Protein AF-A0A1G8WH23-F1 (afdb_monomer_lite)

Foldseek 3Di:
DQQLVCLQVDPDEEEDELDAFFQVLPDPVVSQVCCVPPVVVDDPVRCCVPPVSVGGSLVSCVVSVDRAQYEYEYAPLQPSSVPRGVVVNVVSCVVVVPDCVSYHYHYDHDNPQRRNDDDPVVVVVVVCCVVVVD

pLDDT: mean 94.94, std 5.19, range [51.91, 98.44]

Secondary structure (DSSP, 8-state):
-HHHHHHHSTT-EEEEES---BGGGS-HHHHHHHHHHHSTT--HHHHHHH-HHHHBHHHHHHHTT---EEEEEEETT-HHHIIIIIHHHHHHHHHTT--GGGEEEEEE--TTTTTSPPPHHHHHHHHHHHHHT-

Radius of gyration: 15.51 Å; chains: 1; bounding box: 33×37×37 Å

Structure (mmCIF, N/CA/C/O backbone):
data_AF-A0A1G8WH23-F1
#
_entry.id   AF-A0A1G8WH23-F1
#
loop_
_atom_site.group_PDB
_atom_site.id
_atom_site.type_symbol
_atom_site.label_atom_id
_atom_site.label_alt_id
_atom_site.label_comp_id
_atom_site.label_asym_id
_atom_site.label_entity_id
_atom_site.label_seq_id
_atom_site.pdbx_PDB_ins_code
_atom_site.Cartn_x
_atom_site.Cartn_y
_atom_site.Cartn_z
_atom_site.occupancy
_atom_site.B_iso_or_equiv
_atom_site.auth_seq_id
_atom_site.auth_comp_id
_atom_site.auth_asym_id
_atom_site.auth_atom_id
_atom_site.pdbx_PDB_model_num
ATOM 1 N N . MET A 1 1 ? -5.020 1.656 -4.264 1.00 77.38 1 MET A N 1
ATOM 2 C CA . MET A 1 1 ? -6.465 1.327 -4.341 1.00 77.38 1 MET A CA 1
ATOM 3 C C . MET A 1 1 ? -6.734 -0.101 -4.828 1.00 77.38 1 MET A C 1
ATOM 5 O O . MET A 1 1 ? -7.550 -0.776 -4.217 1.00 77.38 1 MET A O 1
ATOM 9 N N . SER A 1 2 ? -6.041 -0.600 -5.861 1.00 95.56 2 SER A N 1
ATOM 10 C CA . SER A 1 2 ? -6.214 -1.978 -6.373 1.00 95.56 2 SER A CA 1
ATOM 11 C C . SER A 1 2 ? -6.061 -3.073 -5.308 1.00 95.56 2 SER A C 1
ATOM 13 O O . SER A 1 2 ? -6.854 -4.008 -5.288 1.00 95.56 2 SER A O 1
ATOM 15 N N . ILE A 1 3 ? -5.124 -2.924 -4.363 1.00 98.00 3 ILE A N 1
ATOM 16 C CA . ILE A 1 3 ? -4.966 -3.896 -3.268 1.00 98.00 3 ILE A CA 1
ATOM 17 C C . ILE A 1 3 ? -6.219 -3.964 -2.381 1.00 98.00 3 ILE A C 1
ATOM 19 O O . ILE A 1 3 ? -6.643 -5.059 -2.037 1.00 98.00 3 ILE A O 1
ATOM 23 N N . ILE A 1 4 ? -6.843 -2.827 -2.044 1.00 97.56 4 ILE A N 1
ATOM 24 C CA . ILE A 1 4 ? -8.074 -2.809 -1.229 1.00 97.56 4 ILE A CA 1
ATOM 25 C C . ILE A 1 4 ? -9.200 -3.542 -1.968 1.00 97.56 4 ILE A C 1
ATOM 27 O O . ILE A 1 4 ? -9.899 -4.356 -1.371 1.00 97.56 4 ILE A O 1
ATOM 31 N N . MET A 1 5 ? -9.329 -3.325 -3.279 1.00 97.19 5 MET A N 1
ATOM 32 C CA . MET A 1 5 ? -10.303 -4.056 -4.095 1.00 97.19 5 MET A CA 1
ATOM 33 C C . MET A 1 5 ? -10.032 -5.562 -4.092 1.00 97.19 5 MET A C 1
ATOM 35 O O . MET A 1 5 ? -10.961 -6.337 -3.886 1.00 97.19 5 MET A O 1
ATOM 39 N N . ALA A 1 6 ? -8.776 -5.990 -4.245 1.00 98.06 6 ALA A N 1
ATOM 40 C CA . ALA A 1 6 ? -8.425 -7.409 -4.192 1.00 98.06 6 ALA A CA 1
ATOM 41 C C . ALA A 1 6 ? -8.644 -8.025 -2.797 1.00 98.06 6 ALA A C 1
ATOM 43 O O . ALA A 1 6 ? -9.008 -9.194 -2.664 1.00 98.06 6 ALA A O 1
ATOM 44 N N . THR A 1 7 ? -8.475 -7.227 -1.741 1.00 98.12 7 THR A N 1
ATOM 45 C CA . THR A 1 7 ? -8.818 -7.609 -0.368 1.00 98.12 7 THR A CA 1
ATOM 46 C C . THR A 1 7 ? -10.322 -7.860 -0.217 1.00 98.12 7 THR A C 1
ATOM 48 O O . THR A 1 7 ? -10.710 -8.839 0.419 1.00 98.12 7 THR A O 1
ATOM 51 N N . ILE A 1 8 ? -11.176 -7.040 -0.830 1.00 97.81 8 ILE A N 1
ATOM 52 C CA . ILE A 1 8 ? -12.638 -7.200 -0.767 1.00 97.81 8 ILE A CA 1
ATOM 53 C C . ILE A 1 8 ? -13.111 -8.354 -1.672 1.00 97.81 8 ILE A C 1
ATOM 55 O O . ILE A 1 8 ? -13.904 -9.197 -1.250 1.00 97.81 8 ILE A O 1
ATOM 59 N N . HIS A 1 9 ? -12.598 -8.440 -2.901 1.00 97.25 9 HIS A N 1
ATOM 60 C CA . HIS A 1 9 ? -12.973 -9.452 -3.892 1.00 97.25 9 HIS A CA 1
ATOM 61 C C . HIS A 1 9 ? -12.072 -10.691 -3.802 1.00 97.25 9 HIS A C 1
ATOM 63 O O . HIS A 1 9 ? -11.077 -10.826 -4.517 1.00 97.25 9 HIS A O 1
ATOM 69 N N . LYS A 1 10 ? -12.431 -11.621 -2.910 1.00 94.69 10 LYS A N 1
ATOM 70 C CA . LYS A 1 10 ? -11.690 -12.875 -2.682 1.00 94.69 10 LYS A CA 1
ATOM 71 C C . LYS A 1 10 ? -11.475 -13.666 -3.981 1.00 94.69 10 LYS A C 1
ATOM 73 O O . LYS A 1 10 ? -12.352 -13.724 -4.836 1.00 94.69 10 LYS A O 1
ATOM 78 N N . GLY A 1 11 ? -10.305 -14.296 -4.102 1.00 93.75 11 GLY A N 1
ATOM 79 C CA . GLY A 1 11 ? -9.898 -15.051 -5.297 1.00 93.75 11 GLY A CA 1
ATOM 80 C C . GLY A 1 11 ? -9.218 -14.210 -6.383 1.00 93.75 11 GLY A C 1
ATOM 81 O O . GLY A 1 11 ? -8.737 -14.765 -7.364 1.00 93.75 11 GLY A O 1
ATOM 82 N N . THR A 1 12 ? -9.127 -12.891 -6.198 1.00 96.50 12 THR A N 1
ATOM 83 C CA . THR A 1 12 ? -8.382 -11.994 -7.093 1.00 96.50 12 THR A CA 1
ATOM 84 C C . THR A 1 12 ? -6.968 -11.709 -6.573 1.00 96.50 12 THR A C 1
ATOM 86 O O . THR A 1 12 ? -6.583 -12.112 -5.469 1.00 96.50 12 THR A O 1
ATOM 89 N N . PHE A 1 13 ? -6.168 -11.021 -7.386 1.00 97.12 13 PHE A N 1
ATOM 90 C CA . PHE A 1 13 ? -4.828 -10.562 -7.033 1.00 97.12 13 PHE A CA 1
ATOM 91 C C . PHE A 1 13 ? -4.611 -9.125 -7.515 1.00 97.12 13 PHE A C 1
ATOM 93 O O . PHE A 1 13 ? -5.377 -8.613 -8.330 1.00 97.12 13 PHE A O 1
ATOM 100 N N . SER A 1 14 ? -3.570 -8.472 -7.004 1.00 97.75 14 SER A N 1
ATOM 101 C CA . SER A 1 14 ? -3.229 -7.091 -7.348 1.00 97.75 14 SER A CA 1
ATOM 102 C C . SER A 1 14 ? -1.780 -6.993 -7.807 1.00 97.75 14 SER A C 1
ATOM 104 O O . SER A 1 14 ? -0.893 -7.536 -7.155 1.00 97.75 14 SER A O 1
ATOM 106 N N . VAL A 1 15 ? -1.542 -6.244 -8.880 1.00 97.19 15 VAL A N 1
ATOM 107 C CA . VAL A 1 15 ? -0.207 -5.818 -9.321 1.00 97.19 15 VAL A CA 1
ATOM 108 C C . VAL A 1 15 ? -0.132 -4.313 -9.114 1.00 97.19 15 VAL A C 1
ATOM 110 O O . VAL A 1 15 ? -1.047 -3.588 -9.510 1.00 97.19 15 VAL A O 1
ATOM 113 N N . VAL A 1 16 ? 0.895 -3.844 -8.414 1.00 96.94 16 VAL A N 1
ATOM 114 C CA . VAL A 1 16 ? 1.052 -2.428 -8.067 1.00 96.94 16 VAL A CA 1
ATOM 115 C C . VAL A 1 16 ? 2.487 -1.979 -8.225 1.00 96.94 16 VAL A C 1
ATOM 117 O O . VAL A 1 16 ? 3.407 -2.749 -7.974 1.00 96.94 16 VAL A O 1
ATOM 120 N N . ASP A 1 17 ? 2.646 -0.708 -8.573 1.00 96.25 17 ASP A N 1
ATOM 121 C CA . ASP A 1 17 ? 3.927 -0.023 -8.670 1.00 96.25 17 ASP A CA 1
ATOM 122 C C . ASP A 1 17 ? 3.908 1.212 -7.761 1.00 96.25 17 ASP A C 1
ATOM 124 O O . ASP A 1 17 ? 2.955 1.994 -7.806 1.00 96.25 17 ASP A O 1
ATOM 128 N N . ASN A 1 18 ? 4.917 1.335 -6.895 1.00 95.94 18 ASN A N 1
ATOM 129 C CA . ASN A 1 18 ? 5.079 2.400 -5.897 1.00 95.94 18 ASN A CA 1
ATOM 130 C C . ASN A 1 18 ? 3.785 2.747 -5.123 1.00 95.94 18 ASN A C 1
ATOM 132 O O . ASN A 1 18 ? 3.422 3.920 -5.025 1.00 95.94 18 ASN A O 1
ATOM 136 N N . PRO A 1 19 ? 3.035 1.770 -4.575 1.00 96.56 19 PRO A N 1
ATOM 137 C CA . PRO A 1 19 ? 1.743 2.062 -3.969 1.00 96.56 19 PRO A CA 1
ATOM 138 C C . PRO A 1 19 ? 1.889 2.863 -2.666 1.00 96.56 19 PRO A C 1
ATOM 140 O O . PRO A 1 19 ? 2.700 2.537 -1.797 1.00 96.56 19 PRO A O 1
ATOM 143 N N . GLN A 1 20 ? 1.003 3.838 -2.459 1.00 95.44 20 GLN A N 1
ATOM 144 C CA . GLN A 1 20 ? 0.737 4.370 -1.124 1.00 95.44 20 GLN A CA 1
ATOM 145 C C . GLN A 1 20 ? -0.117 3.370 -0.342 1.00 95.44 20 GLN A C 1
ATOM 147 O O . GLN A 1 20 ? -1.218 2.998 -0.756 1.00 95.44 20 GLN A O 1
ATOM 152 N N . THR A 1 21 ? 0.405 2.923 0.795 1.00 97.25 21 THR A N 1
ATOM 153 C CA . THR A 1 21 ? -0.181 1.833 1.593 1.00 97.25 21 THR A CA 1
ATOM 154 C C . THR A 1 21 ? -0.980 2.306 2.803 1.00 97.25 21 THR A C 1
ATOM 156 O O . THR A 1 21 ? -1.790 1.551 3.341 1.00 97.25 21 THR A O 1
ATOM 159 N N . ASP A 1 22 ? -0.765 3.557 3.204 1.00 96.25 22 ASP A N 1
ATOM 160 C CA . ASP A 1 22 ? -1.444 4.221 4.309 1.00 96.25 22 ASP A CA 1
ATOM 161 C C . ASP A 1 22 ? -1.533 5.719 4.004 1.00 96.25 22 ASP A C 1
ATOM 163 O O . ASP A 1 22 ? -0.506 6.389 3.860 1.00 96.25 22 ASP A O 1
ATOM 167 N N . ILE A 1 23 ? -2.750 6.243 3.880 1.00 93.88 23 ILE A N 1
ATOM 168 C CA . ILE A 1 23 ? -3.000 7.644 3.519 1.00 93.88 23 ILE A CA 1
ATOM 169 C C . ILE A 1 23 ? -2.376 8.594 4.543 1.00 93.88 23 ILE A C 1
ATOM 171 O O . ILE A 1 23 ? -1.866 9.651 4.175 1.00 93.88 23 ILE A O 1
ATOM 175 N N . PHE A 1 24 ? -2.334 8.214 5.820 1.00 93.81 24 PHE A N 1
ATOM 176 C CA . PHE A 1 24 ? -1.810 9.077 6.873 1.00 93.81 24 PHE A CA 1
ATOM 177 C C . PHE A 1 24 ? -0.291 9.208 6.890 1.00 93.81 24 PHE A C 1
ATOM 179 O O . PHE A 1 24 ? 0.225 10.048 7.634 1.00 93.81 24 PHE A O 1
ATOM 186 N N . ASN A 1 25 ? 0.406 8.391 6.103 1.00 95.44 25 ASN A N 1
ATOM 187 C CA . ASN A 1 25 ? 1.843 8.509 5.888 1.00 95.44 25 ASN A CA 1
ATOM 188 C C . ASN A 1 25 ? 2.180 9.365 4.658 1.00 95.44 25 ASN A C 1
ATOM 190 O O . ASN A 1 25 ? 3.354 9.631 4.404 1.00 95.44 25 ASN A O 1
ATOM 194 N N . TYR A 1 26 ? 1.169 9.811 3.908 1.00 94.06 26 TYR A N 1
ATOM 195 C CA . TYR A 1 26 ? 1.346 10.741 2.802 1.00 94.06 26 TYR A CA 1
ATOM 196 C C . TYR A 1 26 ? 1.601 12.172 3.305 1.00 94.06 26 TYR A C 1
ATOM 198 O O . TYR A 1 26 ? 1.552 12.453 4.506 1.00 94.06 26 TYR A O 1
ATOM 206 N N . TYR A 1 27 ? 1.896 13.110 2.398 1.00 93.12 27 TYR A N 1
ATOM 207 C CA . TYR A 1 27 ? 2.189 14.484 2.811 1.00 93.12 27 TYR A CA 1
ATOM 208 C C . TYR A 1 27 ? 0.996 15.117 3.535 1.00 93.12 27 TYR A C 1
ATOM 210 O O . TYR A 1 27 ? -0.123 15.148 3.018 1.00 93.12 27 TYR A O 1
ATOM 218 N N . LYS A 1 28 ? 1.276 15.685 4.713 1.00 93.00 28 LYS A N 1
ATOM 219 C CA . LYS A 1 28 ? 0.289 16.274 5.629 1.00 93.00 28 LYS A CA 1
ATOM 220 C C . LYS A 1 28 ? -0.693 17.221 4.932 1.00 93.00 28 LYS A C 1
ATOM 222 O O . LYS A 1 28 ? -1.891 17.086 5.129 1.00 93.00 28 LYS A O 1
ATOM 227 N N . SER A 1 29 ? -0.204 18.103 4.061 1.00 95.25 29 SER A N 1
ATOM 228 C CA . SER A 1 29 ? -1.043 19.070 3.343 1.00 95.25 29 SER A CA 1
ATOM 229 C C . SER A 1 29 ? -2.081 18.422 2.419 1.00 95.25 29 SER A C 1
ATOM 231 O O . SER A 1 29 ? -3.167 18.970 2.244 1.00 95.25 29 SER A O 1
ATOM 233 N N . PHE A 1 30 ? -1.785 17.260 1.828 1.00 94.06 30 PHE A N 1
ATOM 234 C CA . PHE A 1 30 ? -2.761 16.516 1.027 1.00 94.06 30 PHE A CA 1
ATOM 235 C C . PHE A 1 30 ? -3.766 15.778 1.909 1.00 94.06 30 PHE A C 1
ATOM 237 O O . PHE A 1 30 ? -4.950 15.759 1.584 1.00 94.06 30 PHE A O 1
ATOM 244 N N . VAL A 1 31 ? -3.314 15.219 3.033 1.00 93.50 31 VAL A N 1
ATOM 245 C CA . VAL A 1 31 ? -4.195 14.553 4.003 1.00 93.50 31 VAL A CA 1
ATOM 246 C C . VAL A 1 31 ? -5.184 15.550 4.609 1.00 93.50 31 VAL A C 1
ATOM 248 O O . VAL A 1 31 ? -6.375 15.280 4.640 1.00 93.50 31 VAL A O 1
ATOM 251 N N . GLU A 1 32 ? -4.726 16.736 5.009 1.00 94.19 32 GLU A N 1
ATOM 252 C CA . GLU A 1 32 ? -5.593 17.794 5.544 1.00 94.19 32 GLU A CA 1
ATOM 253 C C . GLU A 1 32 ? -6.638 18.250 4.520 1.00 94.19 32 GLU A C 1
ATOM 255 O O . GLU A 1 32 ? -7.813 18.398 4.850 1.00 94.19 32 GLU A O 1
ATOM 260 N N . LYS A 1 33 ? -6.241 18.407 3.250 1.00 95.31 33 LYS A N 1
ATOM 261 C CA . LYS A 1 33 ? -7.188 18.715 2.170 1.00 95.31 33 LYS A CA 1
ATOM 262 C C . LYS A 1 33 ? -8.213 17.602 1.965 1.00 95.31 33 LYS A C 1
ATOM 264 O O . LYS A 1 33 ? -9.382 17.909 1.761 1.00 95.31 33 LYS A O 1
ATOM 269 N N . LEU A 1 34 ? -7.797 16.335 2.026 1.00 93.31 34 LEU A N 1
ATOM 270 C CA . LEU A 1 34 ? -8.713 15.196 1.947 1.00 93.31 34 LEU A CA 1
ATOM 271 C C . LEU A 1 34 ? -9.738 15.237 3.088 1.00 93.31 34 LEU A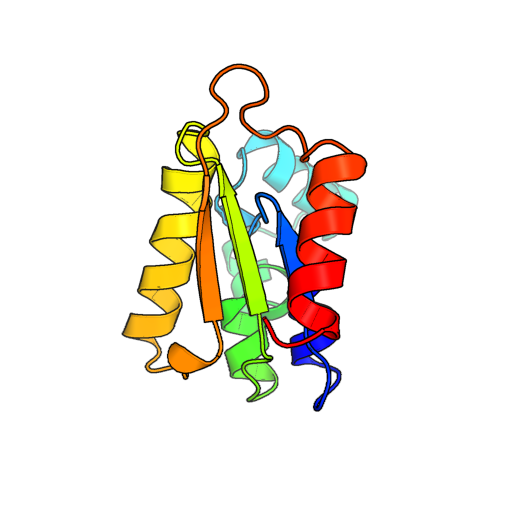 C 1
ATOM 273 O O . LEU A 1 34 ? -10.929 15.083 2.827 1.00 93.31 34 LEU A O 1
ATOM 277 N N . CYS A 1 35 ? -9.285 15.487 4.320 1.00 93.25 35 CYS A N 1
ATOM 278 C CA . CYS A 1 35 ? -10.157 15.613 5.486 1.00 93.25 35 CYS A CA 1
ATOM 279 C C . CYS A 1 35 ? -11.230 16.688 5.273 1.00 93.25 35 CYS A C 1
ATOM 281 O O . CYS A 1 35 ? -12.413 16.421 5.448 1.00 93.25 35 CYS A O 1
ATOM 283 N N . ILE A 1 36 ? -10.826 17.880 4.827 1.00 95.38 36 ILE A N 1
ATOM 284 C CA . ILE A 1 36 ? -11.741 19.011 4.620 1.00 95.38 36 ILE A CA 1
ATOM 285 C C . ILE A 1 36 ? -12.729 18.745 3.478 1.00 95.38 36 ILE A C 1
ATOM 287 O O . ILE A 1 36 ? -13.908 19.053 3.606 1.00 95.38 36 ILE A O 1
ATOM 291 N N . LEU A 1 37 ? -12.254 18.210 2.350 1.00 95.62 37 LEU A N 1
ATOM 292 C CA . LEU A 1 37 ? -13.050 18.147 1.120 1.00 95.62 37 LEU A CA 1
ATOM 293 C C . LEU A 1 37 ? -13.922 16.897 1.000 1.00 95.62 37 LEU A C 1
ATOM 295 O O . LEU A 1 37 ? -14.909 16.929 0.272 1.00 95.62 37 LEU A O 1
ATOM 299 N N . ALA A 1 38 ? -13.532 15.791 1.634 1.00 93.25 38 ALA A N 1
ATOM 300 C CA . ALA A 1 38 ? -14.169 14.493 1.411 1.00 93.25 38 ALA A CA 1
ATOM 301 C C . ALA A 1 38 ? -14.615 13.782 2.693 1.00 93.25 38 ALA A C 1
ATOM 303 O O . ALA A 1 38 ? -15.269 12.746 2.592 1.00 93.25 38 ALA A O 1
ATOM 304 N N . LEU A 1 39 ? -14.232 14.290 3.869 1.00 93.44 39 LEU A N 1
ATOM 305 C CA . LEU A 1 39 ? -14.489 13.660 5.168 1.00 93.44 39 LEU A CA 1
ATOM 306 C C . LEU A 1 39 ? -15.039 14.676 6.181 1.00 93.44 39 LEU A C 1
ATOM 308 O O . LEU A 1 39 ? -14.755 14.562 7.367 1.00 93.44 39 LEU A O 1
ATOM 312 N N . ASP A 1 40 ? -15.758 15.697 5.708 1.00 94.06 40 ASP A N 1
ATOM 313 C CA . ASP A 1 40 ? -16.464 16.693 6.529 1.00 94.06 40 ASP A CA 1
ATOM 314 C C . ASP A 1 40 ? -15.606 17.370 7.615 1.00 94.06 40 ASP A C 1
ATOM 316 O O . ASP A 1 40 ? -16.091 17.764 8.673 1.00 94.06 40 ASP A O 1
ATOM 320 N N . GLY A 1 41 ? -14.302 17.513 7.361 1.00 94.44 41 GLY A N 1
ATOM 321 C CA . GLY A 1 41 ? -13.363 18.112 8.307 1.00 94.44 41 GLY A CA 1
ATOM 322 C C . GLY A 1 41 ? -12.967 17.213 9.481 1.00 94.44 41 GLY A C 1
ATOM 323 O O . GLY A 1 41 ? -12.325 17.712 10.404 1.00 94.44 41 GLY A O 1
ATOM 324 N N . MET A 1 42 ? -13.291 15.915 9.449 1.00 95.19 42 MET A N 1
ATOM 325 C CA . MET A 1 42 ? -12.903 14.962 10.492 1.00 95.19 42 MET A CA 1
ATOM 326 C C . MET A 1 42 ? -11.390 14.963 10.742 1.00 95.19 42 MET A C 1
ATOM 328 O O . MET A 1 42 ? -10.562 14.991 9.821 1.00 95.19 42 MET A O 1
ATOM 332 N N . SER A 1 43 ? -11.031 14.860 12.016 1.00 93.06 43 SER A N 1
ATOM 333 C CA . SER A 1 43 ? -9.664 14.657 12.469 1.00 93.06 43 SER A CA 1
ATOM 334 C C . SER A 1 43 ? -9.154 13.258 12.117 1.00 93.06 43 SER A C 1
ATOM 336 O O . SER A 1 43 ? -9.898 12.314 11.845 1.00 93.06 43 SER A O 1
ATOM 338 N N . LYS A 1 44 ? -7.829 13.103 12.154 1.00 90.88 44 LYS A N 1
ATOM 339 C CA . LYS A 1 44 ? -7.164 11.819 11.905 1.00 90.88 44 LYS A CA 1
ATOM 340 C C . LYS A 1 44 ? -7.636 10.712 12.851 1.00 90.88 44 LYS A C 1
ATOM 342 O O . LYS A 1 44 ? -7.727 9.567 12.413 1.00 90.88 44 LYS A O 1
ATOM 347 N N . ASP A 1 45 ? -7.899 11.035 14.112 1.00 93.06 45 ASP A N 1
ATOM 348 C CA . ASP A 1 45 ? -8.291 10.039 15.109 1.00 93.06 45 ASP A CA 1
ATOM 349 C C . ASP A 1 45 ? -9.739 9.590 14.889 1.00 93.06 45 ASP A C 1
ATOM 351 O O . ASP A 1 45 ? -9.988 8.389 14.814 1.00 93.06 45 ASP A O 1
ATOM 355 N N . GLU A 1 46 ? -10.651 10.527 14.611 1.00 95.31 46 GLU A N 1
ATOM 356 C CA . GLU A 1 46 ? -12.042 10.217 14.241 1.00 95.31 46 GLU A CA 1
ATOM 357 C C . GLU A 1 46 ? -12.119 9.334 12.987 1.00 95.31 46 GLU A C 1
ATOM 359 O O . GLU A 1 46 ? -12.883 8.368 12.936 1.00 95.31 46 GLU A O 1
ATOM 364 N N . ILE A 1 47 ? -11.290 9.623 11.979 1.00 94.31 47 ILE A N 1
ATOM 365 C CA . ILE A 1 47 ? -11.213 8.824 10.749 1.00 94.31 47 ILE A CA 1
ATOM 366 C C . ILE A 1 47 ? -10.724 7.401 11.039 1.00 94.31 47 ILE A C 1
ATOM 368 O O . ILE A 1 47 ? -11.266 6.435 10.498 1.00 94.31 47 ILE A O 1
ATOM 372 N N . LYS A 1 48 ? -9.676 7.260 11.857 1.00 92.31 48 LYS A N 1
ATOM 373 C CA . LYS A 1 48 ? -9.118 5.950 12.217 1.00 92.31 48 LYS A CA 1
ATOM 374 C C . LYS A 1 48 ? -10.093 5.104 13.021 1.00 92.31 48 LYS A C 1
ATOM 376 O O . LYS A 1 48 ? -10.040 3.885 12.918 1.00 92.31 48 LYS A O 1
ATOM 381 N N . GLU A 1 49 ? -10.950 5.734 13.809 1.00 94.06 49 GLU A N 1
ATOM 382 C CA . GLU A 1 49 ? -12.005 5.045 14.541 1.00 94.06 49 GLU A CA 1
ATOM 383 C C . GLU A 1 49 ? -13.163 4.649 13.614 1.00 94.06 49 GLU A C 1
ATOM 385 O O . GLU A 1 49 ? -13.657 3.525 13.675 1.00 94.06 49 GLU A O 1
ATOM 390 N N . SER A 1 50 ? -13.550 5.542 12.702 1.00 94.69 50 SER A N 1
ATOM 391 C CA . SER A 1 50 ? -14.762 5.380 11.893 1.00 94.69 50 SER A CA 1
ATOM 392 C C . SER A 1 50 ? -14.572 4.497 10.653 1.00 94.69 50 SER A C 1
ATOM 394 O O . SER A 1 50 ? -15.459 3.720 10.300 1.00 94.69 50 SER A O 1
ATOM 396 N N . PHE A 1 51 ? -13.447 4.630 9.945 1.00 93.88 51 PHE A N 1
ATOM 397 C CA . PHE A 1 51 ? -13.190 3.919 8.683 1.00 93.88 51 PHE A CA 1
ATOM 398 C C . PHE A 1 51 ? -11.692 3.645 8.437 1.00 93.88 51 PHE A C 1
ATOM 400 O O . PHE A 1 51 ? -11.138 4.045 7.400 1.00 93.88 51 PHE A O 1
ATOM 407 N N . PRO A 1 52 ? -11.012 2.920 9.348 1.00 95.31 52 PRO A N 1
ATOM 408 C CA . PRO A 1 52 ? -9.586 2.615 9.217 1.00 95.31 52 PRO A CA 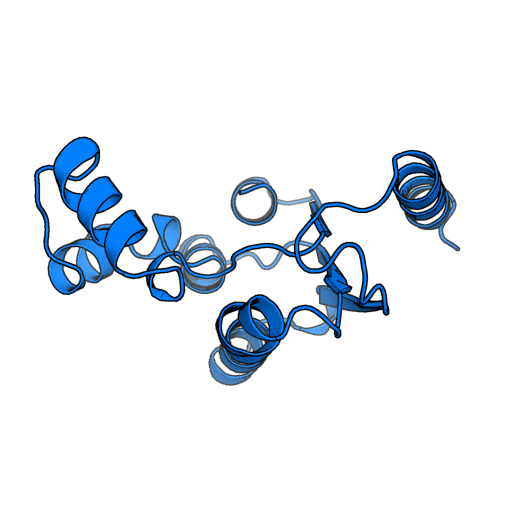1
ATOM 409 C C . PRO A 1 52 ? -9.253 1.847 7.927 1.00 95.31 52 PRO A C 1
ATOM 411 O O . PRO A 1 52 ? -8.232 2.115 7.291 1.00 95.31 52 PRO A O 1
ATOM 414 N N . GLU A 1 53 ? -10.143 0.964 7.461 1.00 96.31 53 GLU A N 1
ATOM 415 C CA . GLU A 1 53 ? -9.952 0.183 6.232 1.00 96.31 53 GLU A CA 1
ATOM 416 C C . GLU A 1 53 ? -9.880 1.030 4.958 1.00 96.31 53 GLU A C 1
ATOM 418 O O . GLU A 1 53 ? -9.361 0.580 3.938 1.00 96.31 53 GLU A O 1
ATOM 423 N N . ARG A 1 54 ? -10.436 2.246 4.988 1.00 93.56 54 ARG A N 1
ATOM 424 C CA . ARG A 1 54 ? -10.402 3.154 3.836 1.00 93.56 54 ARG A CA 1
ATOM 425 C C . ARG A 1 54 ? -9.069 3.889 3.748 1.00 93.56 54 ARG A C 1
ATOM 427 O O . ARG A 1 54 ? -8.733 4.399 2.683 1.00 93.56 54 ARG A O 1
ATOM 434 N N . MET A 1 55 ? -8.330 3.942 4.857 1.00 94.19 55 MET A N 1
ATOM 435 C CA . MET A 1 55 ? -7.094 4.709 4.986 1.00 94.19 55 MET A CA 1
ATOM 436 C C . MET A 1 55 ? -5.845 3.846 4.917 1.00 94.19 55 MET A C 1
ATOM 438 O O . MET A 1 55 ? -4.826 4.311 4.407 1.00 94.19 55 MET A O 1
ATOM 442 N N . SER A 1 56 ? -5.917 2.600 5.389 1.00 96.81 56 SER A N 1
ATOM 443 C CA . SER A 1 56 ? -4.775 1.693 5.425 1.00 96.81 56 SER A CA 1
ATOM 444 C C . SER A 1 56 ? -5.103 0.350 4.793 1.00 96.81 56 SER A C 1
ATOM 446 O O . SER A 1 56 ? -6.104 -0.292 5.113 1.00 96.81 56 SER A O 1
ATOM 448 N N . ILE A 1 57 ? -4.205 -0.120 3.930 1.00 98.00 57 ILE A N 1
ATOM 449 C CA . ILE A 1 57 ? -4.351 -1.420 3.268 1.00 98.00 57 ILE A CA 1
ATOM 450 C C . ILE A 1 57 ? -4.373 -2.561 4.292 1.00 98.00 57 ILE A C 1
ATOM 452 O O . ILE A 1 57 ? -5.158 -3.497 4.152 1.00 98.00 57 ILE A O 1
ATOM 456 N N . VAL A 1 58 ? -3.529 -2.485 5.324 1.00 98.19 58 VAL A N 1
ATOM 457 C CA . VAL A 1 58 ? -3.465 -3.520 6.366 1.00 98.19 58 VAL A CA 1
ATOM 458 C C . VAL A 1 58 ? -4.755 -3.551 7.183 1.00 98.19 58 VAL A C 1
ATOM 460 O O . VAL A 1 58 ? -5.273 -4.630 7.455 1.00 98.19 58 VAL A O 1
ATOM 463 N N . ASP A 1 59 ? -5.328 -2.388 7.498 1.00 98.19 59 ASP A N 1
ATOM 464 C CA . ASP A 1 59 ? -6.613 -2.323 8.201 1.00 98.19 59 ASP A CA 1
ATOM 465 C C . ASP A 1 59 ? -7.755 -2.885 7.342 1.00 98.19 59 ASP A C 1
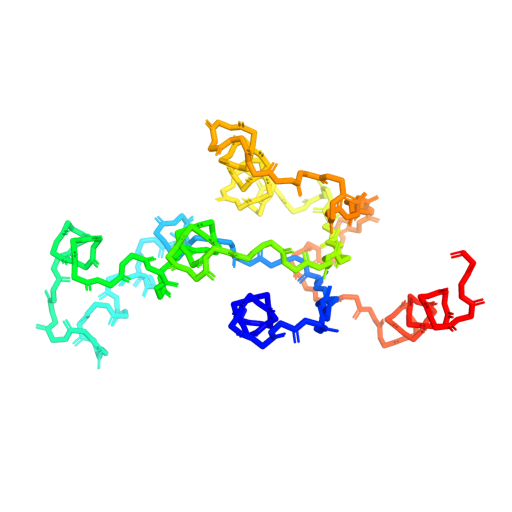ATOM 467 O O . ASP A 1 59 ? -8.627 -3.582 7.861 1.00 98.19 59 ASP A O 1
ATOM 471 N N . ALA A 1 60 ? -7.708 -2.702 6.017 1.00 98.25 60 ALA A N 1
ATOM 472 C CA . ALA A 1 60 ? -8.630 -3.383 5.111 1.00 98.25 60 ALA A CA 1
ATOM 473 C C . ALA A 1 60 ? -8.467 -4.908 5.152 1.00 98.25 60 ALA A C 1
ATOM 475 O O . ALA A 1 60 ? -9.462 -5.628 5.242 1.00 98.25 60 ALA A O 1
ATOM 476 N N . MET A 1 61 ? -7.233 -5.420 5.117 1.00 98.38 61 MET A N 1
ATOM 477 C CA . MET A 1 61 ? -6.976 -6.866 5.189 1.00 98.38 61 MET A CA 1
ATOM 478 C C . MET A 1 61 ? -7.507 -7.477 6.485 1.00 98.38 61 MET A C 1
ATOM 480 O O . MET A 1 61 ? -8.096 -8.558 6.449 1.00 98.38 61 MET A O 1
ATOM 484 N N . LEU A 1 62 ? -7.334 -6.771 7.605 1.00 98.12 62 LEU A N 1
ATOM 485 C CA . LEU A 1 62 ? -7.857 -7.168 8.910 1.00 98.12 62 LEU A CA 1
ATOM 486 C C . LEU A 1 62 ? -9.390 -7.164 8.920 1.00 98.12 62 LEU A C 1
ATOM 488 O O . LEU A 1 62 ? -9.995 -8.179 9.258 1.00 98.12 62 LEU A O 1
ATOM 492 N N . LYS A 1 63 ? -10.023 -6.065 8.487 1.00 97.81 63 LYS A N 1
ATOM 493 C CA . LYS A 1 63 ? -11.488 -5.926 8.473 1.00 97.81 63 LYS A CA 1
ATOM 494 C C . LYS A 1 63 ? -12.173 -6.991 7.619 1.00 97.81 63 LYS A C 1
ATOM 496 O O . LYS A 1 63 ? -13.169 -7.572 8.040 1.00 97.81 63 LYS A O 1
ATOM 501 N N . TYR A 1 64 ? -11.651 -7.247 6.421 1.00 97.56 64 TYR A N 1
ATOM 502 C CA . TYR A 1 64 ? -12.246 -8.200 5.478 1.00 97.56 64 TYR A CA 1
ATOM 503 C C . TYR A 1 64 ? -11.706 -9.630 5.629 1.00 97.56 64 TYR A C 1
ATOM 505 O O . TYR A 1 64 ? -12.128 -10.529 4.893 1.00 97.56 64 TYR A O 1
ATOM 513 N N . ASN A 1 65 ? -10.796 -9.848 6.587 1.00 97.06 65 ASN A N 1
ATOM 514 C CA . ASN A 1 65 ? -10.121 -11.116 6.849 1.00 97.06 65 ASN A CA 1
ATOM 515 C C . ASN A 1 65 ? -9.595 -11.769 5.557 1.00 97.06 65 ASN A C 1
ATOM 517 O O . ASN A 1 65 ? -9.903 -12.920 5.230 1.00 97.06 65 ASN A O 1
ATOM 521 N N . ASN A 1 66 ? -8.869 -10.982 4.761 1.00 97.69 66 ASN A N 1
ATOM 522 C CA . ASN A 1 66 ? -8.313 -11.430 3.492 1.00 97.69 66 ASN A CA 1
ATOM 523 C C . ASN A 1 66 ? -7.019 -10.686 3.166 1.00 97.69 66 ASN A C 1
ATOM 525 O O . ASN A 1 66 ? -7.013 -9.476 2.968 1.00 97.69 66 ASN A O 1
ATOM 529 N N . VAL A 1 67 ? -5.934 -11.443 3.033 1.00 97.94 67 VAL A N 1
ATOM 530 C CA . VAL A 1 67 ? -4.725 -10.981 2.353 1.00 97.94 67 VAL A CA 1
ATOM 531 C C . VAL A 1 67 ? -4.801 -11.517 0.920 1.00 97.94 67 VAL A C 1
ATOM 533 O O . VAL A 1 67 ? -4.736 -12.744 0.746 1.00 97.94 67 VAL A O 1
ATOM 536 N N . PRO A 1 68 ? -5.000 -10.661 -0.099 1.00 97.75 68 PRO A N 1
ATOM 537 C CA . PRO A 1 68 ? -4.954 -11.091 -1.490 1.00 97.75 68 PRO A CA 1
ATOM 538 C C . PRO A 1 68 ? -3.518 -11.423 -1.896 1.00 97.75 68 PRO A C 1
ATOM 540 O O . PRO A 1 68 ? -2.565 -11.027 -1.225 1.00 97.75 68 PRO A O 1
ATOM 543 N N . ARG A 1 69 ? -3.352 -12.122 -3.022 1.00 97.81 69 ARG A N 1
ATOM 544 C CA . ARG A 1 69 ? -2.035 -12.219 -3.658 1.00 97.81 69 ARG A CA 1
ATOM 545 C C . ARG A 1 69 ? -1.655 -10.842 -4.210 1.00 97.81 69 ARG A C 1
ATOM 547 O O . ARG A 1 69 ? -2.464 -10.213 -4.896 1.00 97.81 69 ARG A O 1
ATOM 554 N N . ILE A 1 70 ? -0.457 -10.365 -3.897 1.00 98.25 70 ILE A N 1
ATOM 555 C CA . ILE A 1 70 ? 0.013 -9.026 -4.259 1.00 98.25 70 ILE A CA 1
ATOM 556 C C . ILE A 1 70 ? 1.389 -9.138 -4.902 1.00 98.25 70 ILE A C 1
ATOM 558 O O . ILE A 1 70 ? 2.314 -9.650 -4.283 1.00 98.25 70 ILE A O 1
ATOM 562 N N . TYR A 1 71 ? 1.528 -8.583 -6.100 1.00 97.56 71 TYR A N 1
ATOM 563 C CA . TYR A 1 71 ? 2.812 -8.316 -6.735 1.00 97.56 71 TYR A CA 1
ATOM 564 C C . TYR A 1 71 ? 3.150 -6.843 -6.493 1.00 97.56 71 TYR A C 1
ATOM 566 O O . TYR A 1 71 ? 2.561 -5.945 -7.101 1.00 97.56 71 TYR A O 1
ATOM 574 N N . TYR A 1 72 ? 4.021 -6.601 -5.514 1.00 97.88 72 TYR A N 1
ATOM 575 C CA . TYR A 1 72 ? 4.383 -5.276 -5.023 1.00 97.88 72 TYR A CA 1
ATOM 576 C C . TYR A 1 72 ? 5.701 -4.840 -5.659 1.00 97.88 72 TYR A C 1
ATOM 578 O O . TYR A 1 72 ? 6.772 -5.217 -5.182 1.00 97.88 72 TYR A O 1
ATOM 586 N N . TYR A 1 73 ? 5.637 -3.985 -6.674 1.00 97.19 73 TYR A N 1
ATOM 587 C CA . TYR A 1 73 ? 6.813 -3.347 -7.258 1.00 97.19 73 TYR A CA 1
ATOM 588 C C . TYR A 1 73 ? 7.102 -2.020 -6.558 1.00 97.19 73 TYR A C 1
ATOM 590 O O . TYR A 1 73 ? 6.200 -1.225 -6.290 1.00 97.19 73 TYR A O 1
ATOM 598 N N . GLN A 1 74 ? 8.368 -1.797 -6.215 1.00 97.50 74 GLN A N 1
ATOM 599 C CA . GLN A 1 74 ? 8.807 -0.584 -5.535 1.00 97.50 74 GLN A CA 1
ATOM 600 C C . GLN A 1 74 ? 10.170 -0.138 -6.043 1.00 97.50 74 GLN A C 1
ATOM 602 O O . GLN A 1 74 ? 11.163 -0.867 -5.959 1.00 97.50 74 GLN A O 1
ATOM 607 N N . ASN A 1 75 ? 10.246 1.118 -6.460 1.00 97.56 75 ASN A N 1
ATOM 608 C CA . ASN A 1 75 ? 11.505 1.779 -6.717 1.00 97.56 75 ASN A CA 1
ATOM 609 C C . ASN A 1 75 ? 12.232 2.040 -5.396 1.00 97.56 75 ASN A C 1
ATOM 611 O O . ASN A 1 75 ? 11.817 2.884 -4.595 1.00 97.56 75 ASN A O 1
ATOM 615 N N . ASN A 1 76 ? 13.356 1.365 -5.181 1.00 96.94 76 ASN A N 1
ATOM 616 C CA . ASN A 1 76 ? 14.179 1.538 -3.989 1.00 96.94 76 ASN A CA 1
ATOM 617 C C . ASN A 1 76 ? 14.901 2.901 -3.945 1.00 96.94 76 ASN A C 1
ATOM 619 O O . ASN A 1 76 ? 15.443 3.269 -2.901 1.00 96.94 76 ASN A O 1
ATOM 623 N N . LYS A 1 77 ? 14.902 3.656 -5.055 1.00 97.19 77 LYS A N 1
ATOM 624 C CA . LYS A 1 77 ? 15.437 5.022 -5.132 1.00 97.19 77 LYS A CA 1
ATOM 625 C C . LYS A 1 77 ? 14.409 6.090 -4.754 1.00 97.19 77 LYS A C 1
ATOM 627 O O . LYS A 1 77 ? 14.803 7.232 -4.530 1.00 97.19 77 LYS A O 1
ATOM 632 N N . CYS A 1 78 ? 13.128 5.741 -4.598 1.00 96.56 78 CYS A N 1
ATOM 633 C CA . CYS A 1 78 ? 12.136 6.650 -4.025 1.00 96.56 78 CYS A CA 1
ATOM 634 C C . CYS A 1 78 ? 12.209 6.632 -2.489 1.00 96.56 78 CYS A C 1
ATOM 636 O O . CYS A 1 78 ? 11.588 5.808 -1.816 1.00 96.56 78 CYS A O 1
ATOM 638 N N . SER A 1 79 ? 12.997 7.542 -1.910 1.00 95.75 79 SER A N 1
ATOM 639 C CA . SER A 1 79 ? 13.226 7.595 -0.458 1.00 95.75 79 SER A CA 1
ATOM 640 C C . SER A 1 79 ? 11.942 7.822 0.347 1.00 95.75 79 SER A C 1
ATOM 642 O O . SER A 1 79 ? 11.807 7.271 1.443 1.00 95.75 79 SER A O 1
ATOM 644 N N . PHE A 1 80 ? 10.999 8.593 -0.203 1.00 96.12 80 PHE A N 1
ATOM 645 C CA . PHE A 1 80 ? 9.706 8.859 0.417 1.00 96.12 80 PHE A CA 1
ATOM 646 C C . PHE A 1 80 ? 8.887 7.570 0.548 1.00 96.12 80 PHE A C 1
ATOM 648 O O . PHE A 1 80 ? 8.590 7.162 1.670 1.00 96.12 80 PHE A O 1
ATOM 655 N N . ASP A 1 81 ? 8.616 6.870 -0.554 1.00 96.81 81 ASP A N 1
ATOM 656 C CA . ASP A 1 81 ? 7.824 5.634 -0.522 1.00 96.81 81 ASP A CA 1
ATOM 657 C C . ASP A 1 81 ? 8.490 4.551 0.322 1.00 96.81 81 ASP A C 1
ATOM 659 O O . ASP A 1 81 ? 7.830 3.889 1.123 1.00 96.81 81 ASP A O 1
ATOM 663 N N . MET A 1 82 ? 9.816 4.414 0.221 1.00 97.94 82 MET A N 1
ATOM 664 C CA . MET A 1 82 ? 10.563 3.456 1.034 1.00 97.94 82 MET A CA 1
ATOM 665 C C . MET A 1 82 ? 10.383 3.713 2.532 1.00 97.94 82 MET A C 1
ATOM 667 O O . MET A 1 82 ? 10.207 2.769 3.305 1.00 97.94 82 MET A O 1
ATOM 671 N N . LYS A 1 83 ? 10.428 4.981 2.952 1.00 98.12 83 LYS A N 1
ATOM 672 C CA . LYS A 1 83 ? 10.310 5.380 4.358 1.00 98.12 83 LYS A CA 1
ATOM 673 C C . LYS A 1 83 ? 8.871 5.323 4.868 1.00 98.12 83 LYS A C 1
ATOM 675 O O . LYS A 1 83 ? 8.660 4.866 5.987 1.00 98.12 83 LYS A O 1
ATOM 680 N N . TYR A 1 84 ? 7.914 5.801 4.079 1.00 98.00 84 TYR A N 1
ATOM 681 C CA . TYR A 1 84 ? 6.556 6.094 4.540 1.00 98.00 84 TYR A CA 1
ATOM 682 C C . TYR A 1 84 ? 5.514 5.050 4.117 1.00 98.00 84 TYR A C 1
ATOM 684 O O . TYR A 1 84 ? 4.481 4.933 4.775 1.00 98.00 84 TYR A O 1
ATOM 692 N N . HIS A 1 85 ? 5.789 4.233 3.097 1.00 97.75 85 HIS A N 1
ATOM 693 C CA . HIS A 1 85 ? 4.824 3.258 2.582 1.00 97.75 85 HIS A CA 1
ATOM 694 C C . HIS A 1 85 ? 5.354 1.824 2.577 1.00 97.75 85 HIS A C 1
ATOM 696 O O . HIS A 1 85 ? 4.786 0.983 3.272 1.00 97.75 85 HIS A O 1
ATOM 702 N N . TYR A 1 86 ? 6.464 1.539 1.894 1.00 98.19 86 TYR A N 1
ATOM 703 C CA . TYR A 1 86 ? 6.991 0.178 1.753 1.00 98.19 86 TYR A CA 1
ATOM 704 C C . TYR A 1 86 ? 7.407 -0.440 3.097 1.00 98.19 86 TYR A C 1
ATOM 706 O O . TYR A 1 86 ? 6.899 -1.494 3.484 1.00 98.19 86 TYR A O 1
ATOM 714 N N . ARG A 1 87 ? 8.314 0.215 3.844 1.00 98.44 87 ARG A N 1
ATOM 715 C CA . ARG A 1 87 ? 8.795 -0.320 5.133 1.00 98.44 87 ARG A CA 1
ATOM 716 C C . ARG A 1 87 ? 7.675 -0.403 6.177 1.00 98.44 87 ARG A C 1
ATOM 718 O O . ARG A 1 87 ? 7.567 -1.458 6.802 1.00 98.44 87 ARG A O 1
ATOM 725 N N . PRO A 1 88 ? 6.828 0.632 6.369 1.00 98.31 88 PRO A N 1
ATOM 726 C CA . PRO A 1 88 ? 5.712 0.539 7.306 1.00 98.31 88 PRO A CA 1
ATOM 727 C C . PRO A 1 88 ? 4.705 -0.545 6.927 1.00 98.31 88 PRO A C 1
ATOM 729 O O . PRO A 1 88 ? 4.249 -1.261 7.809 1.00 98.31 88 PRO A O 1
ATOM 732 N N . PHE A 1 89 ? 4.395 -0.715 5.638 1.00 98.38 89 PHE A N 1
ATOM 733 C CA . PHE A 1 89 ? 3.495 -1.772 5.179 1.00 98.38 89 PHE A CA 1
ATOM 734 C C . PHE A 1 89 ? 4.033 -3.158 5.523 1.00 98.38 89 PHE A C 1
ATOM 736 O O . PHE A 1 89 ? 3.347 -3.916 6.205 1.00 98.38 89 PHE A O 1
ATOM 743 N N . LYS A 1 90 ? 5.280 -3.455 5.135 1.00 98.12 90 LYS A N 1
ATOM 744 C CA . LYS A 1 90 ? 5.915 -4.743 5.439 1.00 98.12 90 LYS A CA 1
ATOM 745 C C . LYS A 1 90 ? 5.934 -5.015 6.947 1.00 98.12 90 LYS A C 1
ATOM 747 O O . LYS A 1 90 ? 5.512 -6.082 7.381 1.00 98.12 90 LYS A O 1
ATOM 752 N N . LYS A 1 91 ? 6.327 -4.017 7.748 1.00 98.31 91 LYS A N 1
ATOM 753 C CA . LYS A 1 91 ? 6.316 -4.122 9.212 1.00 98.31 91 LYS A CA 1
ATOM 754 C C . LYS A 1 91 ? 4.913 -4.400 9.761 1.00 98.31 91 LYS A C 1
ATOM 756 O O . LYS A 1 91 ? 4.762 -5.250 10.626 1.00 98.31 91 LYS A O 1
ATOM 761 N N . ARG A 1 92 ? 3.882 -3.708 9.269 1.00 97.94 92 ARG A N 1
ATOM 762 C CA . ARG A 1 92 ? 2.504 -3.916 9.731 1.00 97.94 92 ARG A CA 1
ATOM 763 C C . ARG A 1 92 ? 1.962 -5.299 9.360 1.00 97.94 92 ARG A C 1
ATOM 765 O O . ARG A 1 92 ? 1.249 -5.881 10.168 1.00 97.94 92 ARG A O 1
ATOM 772 N N . ILE A 1 93 ? 2.302 -5.836 8.184 1.00 98.19 93 ILE A N 1
ATOM 773 C CA . ILE A 1 93 ? 1.963 -7.220 7.810 1.00 98.19 93 ILE A CA 1
ATOM 774 C C . ILE A 1 93 ? 2.555 -8.207 8.831 1.00 98.19 93 ILE A C 1
ATOM 776 O O . ILE A 1 93 ? 1.835 -9.077 9.322 1.00 98.19 93 ILE A O 1
ATOM 780 N N . GLU A 1 94 ? 3.831 -8.033 9.188 1.00 97.56 94 GLU A N 1
ATOM 781 C CA . GLU A 1 94 ? 4.537 -8.862 10.176 1.00 97.56 94 GLU A CA 1
ATOM 782 C C . GLU A 1 94 ? 3.942 -8.716 11.589 1.00 97.56 94 GLU A C 1
ATOM 784 O O . GLU A 1 94 ? 3.576 -9.715 12.209 1.00 97.56 94 GLU A O 1
ATOM 789 N N . ASP A 1 95 ? 3.775 -7.482 12.077 1.00 98.19 95 ASP A N 1
ATOM 790 C CA . ASP A 1 95 ? 3.247 -7.186 13.418 1.00 98.19 95 ASP A CA 1
ATOM 791 C C . ASP A 1 95 ? 1.823 -7.741 13.606 1.00 98.19 95 ASP A C 1
ATOM 793 O O . ASP A 1 95 ? 1.482 -8.262 14.670 1.00 98.19 95 ASP A O 1
ATOM 797 N N . CYS A 1 96 ? 0.990 -7.670 12.562 1.00 97.88 96 CYS A N 1
ATOM 798 C CA . CYS A 1 96 ? -0.373 -8.200 12.565 1.00 97.88 96 CYS A CA 1
ATOM 799 C C . CYS A 1 96 ? -0.451 -9.705 12.252 1.00 97.88 96 CYS A C 1
ATOM 801 O O . CYS A 1 96 ? -1.556 -10.244 12.194 1.00 97.88 96 CYS A O 1
ATOM 803 N N . LYS A 1 97 ? 0.687 -10.388 12.050 1.00 97.88 97 LYS A N 1
ATOM 804 C CA . LYS A 1 97 ? 0.770 -11.820 11.699 1.00 97.88 97 LYS A CA 1
ATOM 805 C C . LYS A 1 97 ? -0.069 -12.189 10.469 1.00 97.88 97 LYS A C 1
ATOM 807 O O . LYS A 1 97 ? -0.628 -13.283 10.383 1.00 97.88 97 LYS A O 1
ATOM 812 N N . LEU A 1 98 ? -0.178 -11.262 9.521 1.00 97.75 98 LEU A N 1
ATOM 813 C CA . LEU A 1 98 ? -0.853 -11.494 8.251 1.00 97.75 98 LEU A CA 1
ATOM 814 C C . LEU A 1 98 ? 0.026 -12.372 7.353 1.00 97.75 98 LEU A C 1
ATOM 816 O O . LEU A 1 98 ? 1.251 -12.373 7.473 1.00 97.75 98 LEU A O 1
ATOM 820 N N . ASN A 1 99 ? -0.594 -13.133 6.448 1.00 96.38 99 ASN A N 1
ATOM 821 C CA . ASN A 1 99 ? 0.135 -14.049 5.572 1.00 96.38 99 ASN A CA 1
ATOM 822 C C . ASN A 1 99 ? 1.013 -13.276 4.567 1.00 96.38 99 ASN A C 1
ATOM 824 O O . ASN A 1 99 ? 0.556 -12.898 3.488 1.00 96.38 99 ASN A O 1
ATOM 828 N N . ASN A 1 100 ? 2.279 -13.072 4.929 1.00 94.81 100 ASN A N 1
ATOM 829 C CA . ASN A 1 100 ? 3.259 -12.353 4.123 1.00 94.81 100 ASN A CA 1
ATOM 830 C C . ASN A 1 100 ? 3.703 -13.128 2.870 1.00 94.81 100 ASN A C 1
ATOM 832 O O . A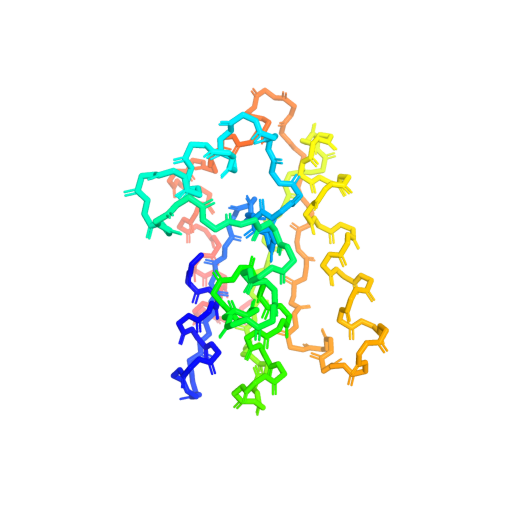SN A 1 100 ? 4.173 -12.510 1.923 1.00 94.81 100 ASN A O 1
ATOM 836 N N . GLU A 1 101 ? 3.518 -14.453 2.817 1.00 96.31 101 GLU A N 1
ATOM 837 C CA . GLU A 1 101 ? 3.862 -15.274 1.639 1.00 96.31 101 GLU A CA 1
ATOM 838 C C . GLU A 1 101 ? 2.988 -14.937 0.425 1.00 96.31 101 GLU A C 1
ATOM 840 O O . GLU A 1 101 ? 3.359 -15.203 -0.714 1.00 96.31 101 GLU A O 1
ATOM 845 N N . LYS A 1 102 ? 1.830 -14.307 0.652 1.00 96.81 102 LYS A N 1
ATOM 846 C CA . LYS A 1 102 ? 0.968 -13.800 -0.419 1.00 96.81 102 LYS A CA 1
ATOM 847 C C . LYS A 1 102 ? 1.451 -12.485 -1.028 1.00 96.81 102 LYS A C 1
ATOM 849 O O . LYS A 1 102 ? 0.836 -12.020 -1.989 1.00 96.81 102 LYS A O 1
ATOM 854 N N . VAL A 1 103 ? 2.502 -11.873 -0.487 1.00 97.94 103 VAL A N 1
ATOM 855 C CA . VAL A 1 103 ? 3.058 -10.622 -1.002 1.00 97.94 103 VAL A CA 1
ATOM 856 C C . VAL A 1 103 ? 4.427 -10.881 -1.621 1.00 97.94 103 VAL A C 1
ATOM 858 O O . VAL A 1 103 ? 5.418 -11.096 -0.926 1.00 97.94 103 VAL A O 1
ATOM 861 N N . SER A 1 104 ? 4.488 -10.807 -2.945 1.00 97.19 104 SER A N 1
ATOM 862 C CA . SER A 1 104 ? 5.723 -10.861 -3.719 1.00 97.19 104 SER A CA 1
ATOM 863 C C . SER A 1 104 ? 6.295 -9.449 -3.830 1.00 97.19 104 SER A C 1
ATOM 865 O O . SER A 1 104 ? 5.738 -8.596 -4.520 1.00 97.19 104 SER A O 1
ATOM 867 N N . TYR A 1 105 ? 7.381 -9.171 -3.105 1.00 97.62 105 TYR A N 1
ATOM 868 C CA . TYR A 1 105 ? 8.032 -7.858 -3.102 1.00 97.62 105 TYR A CA 1
ATOM 869 C C . TYR A 1 105 ? 9.146 -7.796 -4.154 1.00 97.62 105 TYR A C 1
ATOM 871 O O . TYR A 1 105 ? 10.139 -8.515 -4.053 1.00 97.62 105 TYR A O 1
ATOM 879 N N . HIS A 1 106 ? 9.021 -6.876 -5.108 1.00 96.94 106 HIS A N 1
ATOM 880 C CA . HIS A 1 106 ? 9.964 -6.663 -6.203 1.00 96.94 106 HIS A CA 1
ATOM 881 C C . HIS A 1 106 ? 10.576 -5.261 -6.099 1.00 96.94 106 HIS A C 1
ATOM 883 O O . HIS A 1 106 ? 9.962 -4.254 -6.458 1.00 96.94 106 HIS A O 1
ATOM 889 N N . LEU A 1 107 ? 11.805 -5.180 -5.583 1.00 96.81 107 LEU A N 1
ATOM 890 C CA . LEU A 1 107 ? 12.544 -3.920 -5.519 1.00 96.81 107 LEU A CA 1
ATOM 891 C C . LEU A 1 10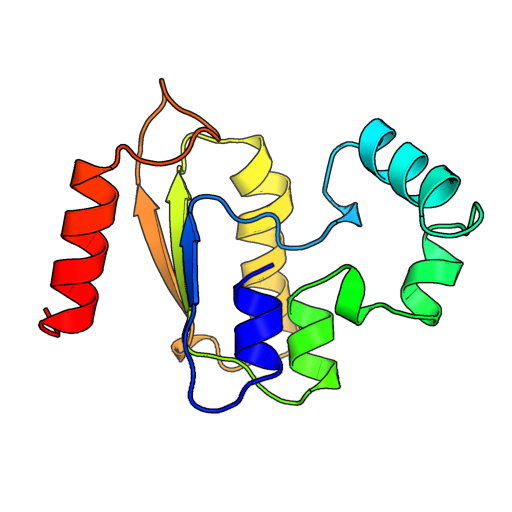7 ? 13.320 -3.691 -6.817 1.00 96.81 107 LEU A C 1
ATOM 893 O O . LEU A 1 107 ? 14.188 -4.488 -7.164 1.00 96.81 107 LEU A O 1
ATOM 897 N N . TYR A 1 108 ? 13.079 -2.563 -7.478 1.00 95.31 108 TYR A N 1
ATOM 898 C CA . TYR A 1 108 ? 13.849 -2.126 -8.645 1.00 95.31 108 TYR A CA 1
ATOM 899 C C . TYR A 1 108 ? 14.546 -0.788 -8.373 1.00 95.31 108 TYR A C 1
ATOM 901 O O . TYR A 1 108 ? 14.282 -0.133 -7.366 1.00 95.31 108 TYR A O 1
ATOM 909 N N . SER A 1 109 ? 15.480 -0.390 -9.241 1.00 95.12 109 SER A N 1
ATOM 910 C CA . SER A 1 109 ? 16.222 0.871 -9.101 1.00 95.12 109 SER A CA 1
ATOM 911 C C . SER A 1 109 ? 16.032 1.749 -10.332 1.00 95.12 109 SER A C 1
ATOM 913 O O . SER A 1 109 ? 16.505 1.401 -11.409 1.00 95.12 109 SER A O 1
ATOM 915 N N . ASP A 1 110 ? 15.394 2.904 -10.160 1.00 94.38 110 ASP A N 1
ATOM 916 C CA . ASP A 1 110 ? 15.308 3.941 -11.193 1.00 94.38 110 ASP A CA 1
ATOM 917 C C . ASP A 1 110 ? 15.425 5.334 -10.545 1.00 94.38 110 ASP A C 1
ATOM 919 O O . ASP A 1 110 ? 14.425 5.921 -10.122 1.00 94.38 110 ASP A O 1
ATOM 923 N N . PRO A 1 111 ? 16.644 5.879 -10.392 1.00 91.44 111 PRO A N 1
ATOM 924 C CA . PRO A 1 111 ? 16.832 7.160 -9.715 1.00 91.44 111 PRO A CA 1
ATOM 925 C C . PRO A 1 111 ? 16.225 8.341 -10.483 1.00 91.44 111 PRO A C 1
ATOM 927 O O . PRO A 1 111 ? 15.958 9.371 -9.872 1.00 91.44 111 PRO A O 1
ATOM 930 N N . VAL A 1 112 ? 15.999 8.203 -11.794 1.00 92.44 112 VAL A N 1
ATOM 931 C CA . VAL A 1 112 ? 15.458 9.275 -12.639 1.00 92.44 112 VAL A CA 1
ATOM 932 C C . VAL A 1 112 ? 13.946 9.370 -12.470 1.00 92.44 112 VAL A C 1
ATOM 934 O O . VAL A 1 112 ? 13.407 10.463 -12.316 1.00 92.44 112 VAL A O 1
ATOM 937 N N . ARG A 1 113 ? 13.245 8.230 -12.470 1.00 90.06 113 ARG A N 1
ATOM 938 C CA . ARG A 1 113 ? 11.782 8.209 -12.337 1.00 90.06 113 ARG A CA 1
ATOM 939 C C . ARG A 1 113 ? 11.306 8.453 -10.914 1.00 90.06 113 ARG A C 1
ATOM 941 O O . ARG A 1 113 ? 10.258 9.072 -10.744 1.00 90.06 113 ARG A O 1
ATOM 948 N N . GLY A 1 114 ? 12.048 8.005 -9.900 1.00 91.88 114 GLY A N 1
ATOM 949 C CA . GLY A 1 114 ? 11.614 8.133 -8.506 1.00 91.88 114 GLY A CA 1
ATOM 950 C C . GLY A 1 114 ? 10.242 7.481 -8.293 1.00 91.88 114 GLY A C 1
ATOM 951 O O . GLY A 1 114 ? 10.107 6.279 -8.498 1.00 91.88 114 GLY A O 1
ATOM 952 N N . HIS A 1 115 ? 9.232 8.265 -7.909 1.00 91.12 115 HIS A N 1
ATOM 953 C CA . HIS A 1 115 ? 7.854 7.782 -7.726 1.00 91.12 115 HIS A CA 1
ATOM 954 C C . HIS A 1 115 ? 7.100 7.531 -9.046 1.00 91.12 115 HIS A C 1
ATOM 956 O O . HIS A 1 115 ? 6.072 6.858 -9.051 1.00 91.12 115 HIS A O 1
ATOM 962 N N . ASN A 1 116 ? 7.573 8.085 -10.168 1.00 92.69 116 ASN A N 1
ATOM 963 C CA . ASN A 1 116 ? 6.868 7.955 -11.440 1.00 92.69 116 ASN A CA 1
ATOM 964 C C . ASN A 1 116 ? 6.732 6.479 -11.842 1.00 92.69 116 ASN A C 1
ATOM 966 O O . ASN A 1 116 ? 7.681 5.711 -11.648 1.00 92.69 116 ASN A O 1
ATOM 970 N N . PRO A 1 117 ? 5.589 6.100 -12.442 1.00 88.00 117 PRO A N 1
ATOM 971 C CA . PRO A 1 117 ? 5.336 4.721 -12.819 1.00 88.00 117 PRO A CA 1
ATOM 972 C C . PRO A 1 117 ? 6.387 4.209 -13.805 1.00 88.00 117 PRO A C 1
ATOM 974 O O . PRO A 1 117 ? 7.000 4.976 -14.569 1.00 88.00 117 PRO A O 1
ATOM 977 N N . LEU A 1 118 ? 6.571 2.892 -13.813 1.00 91.31 118 LEU A N 1
ATOM 978 C CA . LEU A 1 118 ? 7.311 2.188 -14.853 1.00 91.31 118 LEU A CA 1
ATOM 979 C C . LEU A 1 118 ? 6.813 2.574 -16.258 1.00 91.31 118 LEU A C 1
ATOM 981 O O . LEU A 1 118 ? 5.669 2.985 -16.463 1.00 91.31 118 LEU A O 1
ATOM 985 N N . ILE A 1 119 ? 7.709 2.474 -17.244 1.00 91.94 119 ILE A N 1
ATOM 986 C CA . ILE A 1 119 ? 7.296 2.584 -18.648 1.00 91.94 119 ILE A CA 1
ATOM 987 C C . ILE A 1 119 ? 6.374 1.430 -19.011 1.00 91.94 119 ILE A C 1
ATOM 989 O O . ILE A 1 119 ? 6.500 0.335 -18.464 1.00 91.94 119 ILE A O 1
ATOM 993 N N . LYS A 1 120 ? 5.501 1.686 -19.984 1.00 93.69 120 LYS A N 1
ATOM 994 C CA . LYS A 1 120 ? 4.521 0.722 -20.474 1.00 93.69 120 LYS A CA 1
ATOM 995 C C . LYS A 1 120 ? 5.161 -0.623 -20.804 1.00 93.69 120 LYS A C 1
ATOM 997 O O . LYS A 1 120 ? 4.616 -1.643 -20.416 1.00 93.69 120 LYS A O 1
ATOM 1002 N N . GLU A 1 121 ? 6.306 -0.616 -21.477 1.00 95.06 121 GLU A N 1
ATOM 1003 C CA . GLU A 1 121 ? 7.013 -1.822 -21.912 1.00 95.06 121 GLU A CA 1
ATOM 1004 C C . GLU A 1 121 ? 7.377 -2.700 -20.709 1.00 95.06 121 GLU A C 1
ATOM 1006 O O . GLU A 1 121 ? 6.962 -3.848 -20.645 1.00 95.06 121 GLU A O 1
ATOM 1011 N N . LYS A 1 122 ? 8.003 -2.120 -19.677 1.00 92.75 122 LYS A N 1
ATOM 1012 C CA . LYS A 1 122 ? 8.325 -2.839 -18.434 1.00 92.75 122 LYS A CA 1
ATOM 1013 C C . LYS A 1 122 ? 7.083 -3.333 -17.697 1.00 92.75 122 LYS A C 1
ATOM 1015 O O . LYS A 1 122 ? 7.123 -4.372 -17.052 1.00 92.75 122 LYS A O 1
ATOM 1020 N N . THR A 1 123 ? 5.993 -2.569 -17.732 1.00 94.06 123 THR A N 1
ATOM 1021 C CA . THR A 1 123 ? 4.726 -3.001 -17.135 1.00 94.06 123 THR A CA 1
ATOM 1022 C C . THR A 1 123 ? 4.132 -4.196 -17.882 1.00 94.06 123 THR A C 1
ATOM 1024 O O . THR A 1 123 ? 3.571 -5.076 -17.237 1.00 94.06 123 THR A O 1
ATOM 1027 N N . LEU A 1 124 ? 4.259 -4.246 -19.212 1.00 95.06 124 LEU A N 1
ATOM 1028 C CA . LEU A 1 124 ? 3.833 -5.396 -20.011 1.00 95.06 124 LEU A CA 1
ATOM 1029 C C . LEU A 1 124 ? 4.701 -6.622 -19.723 1.00 95.06 124 LEU A C 1
ATOM 1031 O O . LEU A 1 124 ? 4.134 -7.672 -19.453 1.00 95.06 124 LEU A O 1
ATOM 1035 N N . ASP A 1 125 ? 6.026 -6.462 -19.644 1.00 93.88 125 ASP A N 1
ATOM 1036 C CA . ASP A 1 125 ? 6.943 -7.556 -19.290 1.00 93.88 125 ASP A CA 1
ATOM 1037 C C . ASP A 1 125 ? 6.562 -8.194 -17.939 1.00 93.88 125 ASP A C 1
ATOM 1039 O O . ASP A 1 125 ? 6.471 -9.412 -17.816 1.00 93.88 125 ASP A O 1
ATOM 1043 N N . ILE A 1 126 ? 6.248 -7.365 -16.935 1.00 93.94 126 ILE A N 1
ATOM 1044 C CA . ILE A 1 126 ? 5.761 -7.818 -15.622 1.00 93.94 126 ILE A CA 1
ATOM 1045 C C . ILE A 1 126 ? 4.469 -8.633 -15.748 1.00 93.94 126 ILE A C 1
ATOM 1047 O O . ILE A 1 126 ? 4.289 -9.634 -15.054 1.00 93.94 126 ILE A O 1
ATOM 1051 N N . PHE A 1 127 ? 3.528 -8.191 -16.583 1.00 94.19 127 PHE A N 1
ATOM 1052 C CA . PHE A 1 127 ? 2.282 -8.927 -16.766 1.00 94.19 127 PHE A CA 1
ATOM 1053 C C . PHE A 1 127 ? 2.515 -10.256 -17.473 1.00 94.19 127 PHE A C 1
ATOM 1055 O O . PHE A 1 127 ? 1.946 -11.255 -17.034 1.00 94.19 127 PHE A O 1
ATOM 1062 N N . ASP A 1 128 ? 3.365 -10.286 -18.495 1.00 94.44 128 ASP A N 1
ATOM 1063 C CA . ASP A 1 128 ? 3.717 -11.517 -19.195 1.00 94.44 128 ASP A CA 1
ATOM 1064 C C . ASP A 1 128 ? 4.355 -12.522 -18.225 1.00 94.44 128 ASP A C 1
ATOM 1066 O O . ASP A 1 128 ? 3.882 -13.651 -18.137 1.00 94.44 128 ASP A O 1
ATOM 1070 N N . GLU A 1 129 ? 5.307 -12.103 -17.381 1.00 91.00 129 GLU A N 1
ATOM 1071 C CA . GLU A 1 129 ? 5.885 -12.952 -16.321 1.00 91.00 129 GLU A CA 1
ATOM 1072 C C . GLU A 1 129 ? 4.802 -13.556 -15.406 1.00 91.00 129 GLU A C 1
ATOM 1074 O O . GLU A 1 129 ? 4.743 -14.772 -15.194 1.00 91.00 129 GLU A O 1
ATOM 1079 N N . ILE A 1 130 ? 3.887 -12.715 -14.913 1.00 91.94 130 ILE A N 1
ATOM 1080 C CA . ILE A 1 130 ? 2.821 -13.130 -13.992 1.00 91.94 130 ILE A CA 1
ATOM 1081 C C . ILE A 1 130 ? 1.835 -14.104 -14.654 1.00 91.94 130 ILE A C 1
ATOM 1083 O O . ILE A 1 130 ? 1.395 -15.059 -14.005 1.00 91.94 130 ILE A O 1
ATOM 1087 N N . PHE A 1 131 ? 1.442 -13.861 -15.908 1.00 88.88 131 PHE A N 1
ATOM 1088 C CA . PHE A 1 131 ? 0.435 -14.668 -16.606 1.00 88.88 131 PHE A CA 1
ATOM 1089 C C . PHE A 1 131 ? 1.011 -15.934 -17.244 1.00 88.88 131 PHE A C 1
ATOM 1091 O O . PHE A 1 131 ? 0.298 -16.933 -17.343 1.00 88.88 131 PHE A O 1
ATOM 1098 N N . GLU A 1 132 ? 2.286 -15.929 -17.628 1.00 90.69 132 G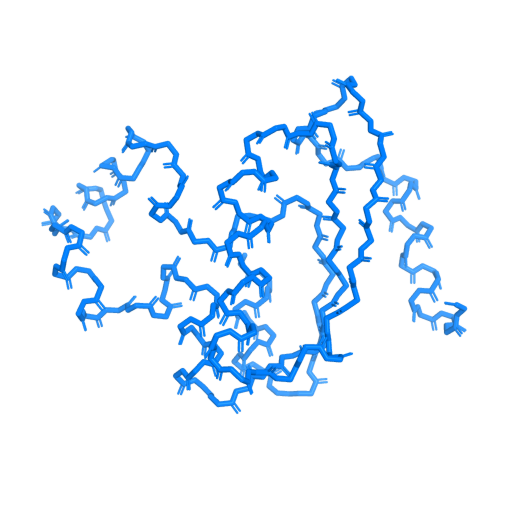LU A N 1
ATOM 1099 C CA . GLU A 1 132 ? 2.993 -17.108 -18.134 1.00 90.69 132 GLU A CA 1
ATOM 1100 C C . GLU A 1 132 ? 3.503 -18.020 -17.005 1.00 90.69 132 GLU A C 1
ATOM 1102 O O . GLU A 1 132 ? 3.908 -19.153 -17.268 1.00 90.69 132 GLU A O 1
ATOM 1107 N N . GLY A 1 133 ? 3.455 -17.557 -15.750 1.00 68.88 133 GLY A N 1
ATOM 1108 C CA . GLY A 1 133 ? 3.887 -18.318 -14.577 1.00 68.88 133 GLY A CA 1
ATOM 1109 C C . GLY A 1 133 ? 5.404 -18.488 -14.493 1.00 68.88 133 GLY A C 1
ATOM 1110 O O . GLY A 1 133 ? 5.861 -19.529 -14.014 1.00 68.88 133 GLY A O 1
ATOM 1111 N N . ARG A 1 134 ? 6.161 -17.505 -14.996 1.00 51.91 134 ARG A N 1
ATOM 1112 C CA . ARG A 1 134 ? 7.628 -17.471 -14.926 1.00 51.91 134 ARG A CA 1
ATOM 1113 C C . ARG A 1 134 ? 8.124 -16.777 -13.661 1.00 51.91 134 ARG A C 1
ATOM 1115 O O . ARG A 1 134 ? 7.407 -15.899 -13.133 1.00 51.91 134 ARG A O 1
#

Sequence (134 aa):
MSIIMATIHKGTFSVVDNPQTDIFNYYKSFVEKLCILALDGMSKDEIKESFPERMSIVDAMLKYNNVPRIYYYQNNKCSFDMKYHYRPFKKRIEDCKLNNEKVSYHLYSDPVRGHNPLIKEKTLDIFDEIFEGR

Organism: NCBI:txid709510